Protein AF-A0A2L2TPE4-F1 (afdb_monomer)

Foldseek 3Di:
DDPLLVQCVVCVPPPPVVSCVSCVPPDPCSNVVSVVVVVVVVLVVVLCVVCVVPDLLVVLVVCVPVQLVDPSSLCVLVVHDPDQQVQQVVLCVQQVNQGRGLVSLLVCVVCCVPDPDPGDPSSVVCNVCVVPDDDDDDPDPVVVVVVVVVCVVVPDSSNVSNVSND

Organism: NCBI:txid56646

Radius of gyration: 20.21 Å; Cα contacts (8 Å, |Δi|>4): 122; chains: 1; bounding box: 51×31×52 Å

Secondary structure (DSSP, 8-state):
--HHHHHHHHHTTS-HHHHHHHTTTS-TTHHHHHHHHHHHHHHHHHHHHHHTT--HHHHHHH-HHHHHT-HHHHHHHTT--S-HHHHHHHHHHHTTTS-SSHHHHHHHHHTTTTS-----HHHHHHHHHTT----S---SHHHHHHHHHHHHHT--HHHHHHHHH-

Mean predicted aligned error: 10.81 Å

pLDDT: mean 78.93, std 13.18, range [34.81, 93.31]

Sequence (166 aa):
MGLNLELYRSVKDLPLSERKERLRHLSHSEPSRVWMIVNREEKAQRLQELIAGRDLVQAALISPSKIVSSMSLKYTLLGRSTYSHDENMMVTRIANDVARTSQTLVDYIADFDQKARPFPLDAWKLGYCDLYYIDGGSATLEGIYEACLRDEELQTPAARARELVR

Solvent-accessible surface area (backbone atoms only — not comparable to full-atom values): 9588 Å² total; per-residue (Å²): 134,59,71,68,52,56,52,46,65,75,34,68,86,48,57,72,69,60,32,51,61,76,49,60,87,48,59,90,62,48,63,59,55,43,48,53,52,54,54,48,52,53,50,52,51,52,48,50,63,70,47,63,85,54,59,62,44,60,46,25,68,76,39,28,67,69,31,53,75,30,64,60,54,35,25,53,70,65,73,41,76,76,47,64,66,60,51,18,52,50,35,17,61,46,20,70,67,74,20,59,32,68,65,53,40,44,55,49,59,75,38,35,93,81,52,79,68,92,59,43,71,64,29,52,48,46,59,70,30,75,82,52,91,74,80,88,86,59,98,41,76,64,53,46,51,54,50,52,56,54,49,67,77,58,64,44,68,59,54,52,22,39,61,67,46,107

Structure (mmCIF, N/CA/C/O backbone):
data_AF-A0A2L2TPE4-F1
#
_entry.id   AF-A0A2L2TPE4-F1
#
loop_
_atom_site.group_PDB
_atom_site.id
_atom_site.type_symbol
_atom_site.label_atom_id
_atom_site.label_alt_id
_atom_site.label_comp_id
_atom_site.label_asym_id
_atom_site.label_entity_id
_atom_site.label_seq_id
_atom_site.pdbx_PDB_ins_code
_atom_site.Cartn_x
_atom_site.Cartn_y
_atom_site.Cartn_z
_atom_site.occupancy
_atom_site.B_iso_or_equiv
_atom_site.auth_seq_id
_atom_site.auth_comp_id
_atom_site.auth_asym_id
_atom_site.auth_atom_id
_atom_site.pdbx_PDB_model_num
ATOM 1 N N . MET A 1 1 ? 23.764 -7.844 -9.628 1.00 56.44 1 MET A N 1
ATOM 2 C CA . MET A 1 1 ? 22.695 -6.876 -9.960 1.00 56.44 1 MET A CA 1
ATOM 3 C C . MET A 1 1 ? 22.537 -6.893 -11.481 1.00 56.44 1 MET A C 1
ATOM 5 O O . MET A 1 1 ? 23.531 -7.122 -12.151 1.00 56.44 1 MET A O 1
ATOM 9 N N . GLY A 1 2 ? 21.324 -6.827 -12.040 1.00 81.69 2 GLY A N 1
ATOM 10 C CA . GLY A 1 2 ? 21.123 -7.038 -13.487 1.00 81.69 2 GLY A CA 1
ATOM 11 C C . GLY A 1 2 ? 21.511 -5.818 -14.332 1.00 81.69 2 GLY A C 1
ATOM 12 O O . GLY A 1 2 ? 21.122 -4.709 -13.981 1.00 81.69 2 GLY A O 1
ATOM 13 N N . LEU A 1 3 ? 22.198 -6.020 -15.463 1.00 81.94 3 LEU A N 1
ATOM 14 C CA . LEU A 1 3 ? 22.660 -4.961 -16.387 1.00 81.94 3 LEU A CA 1
ATOM 15 C C . LEU A 1 3 ? 21.566 -3.934 -16.751 1.00 81.94 3 LEU A C 1
ATOM 17 O O . LEU A 1 3 ? 21.817 -2.732 -16.762 1.00 81.94 3 LEU A O 1
ATOM 21 N N . ASN A 1 4 ? 20.325 -4.385 -16.962 1.00 85.75 4 ASN A N 1
ATOM 22 C CA . ASN A 1 4 ? 19.202 -3.500 -17.299 1.00 85.75 4 ASN A CA 1
ATOM 23 C C . ASN A 1 4 ? 18.810 -2.557 -16.144 1.00 85.75 4 ASN A C 1
ATOM 25 O O . ASN A 1 4 ? 18.376 -1.436 -16.398 1.00 85.75 4 ASN A O 1
ATOM 29 N N . LEU A 1 5 ? 18.968 -2.983 -14.881 1.00 86.06 5 LEU A N 1
ATOM 30 C CA . LEU A 1 5 ? 18.692 -2.154 -13.697 1.00 86.06 5 LEU A CA 1
ATOM 31 C C . LEU A 1 5 ? 19.708 -1.022 -13.566 1.00 86.06 5 LEU A C 1
ATOM 33 O O . LEU A 1 5 ? 19.329 0.120 -13.318 1.00 86.06 5 LEU A O 1
ATOM 37 N N . GLU A 1 6 ? 20.987 -1.336 -13.754 1.00 88.31 6 GLU A N 1
ATOM 38 C CA . GLU A 1 6 ? 22.068 -0.348 -13.710 1.00 88.31 6 GLU A CA 1
ATOM 39 C C . GLU A 1 6 ? 21.932 0.664 -14.847 1.00 88.31 6 GLU A C 1
ATOM 41 O O . GLU A 1 6 ? 21.980 1.873 -14.607 1.00 88.31 6 GLU A O 1
ATOM 46 N N . LEU A 1 7 ? 21.637 0.179 -16.058 1.00 87.06 7 LEU A N 1
ATOM 47 C CA . LEU A 1 7 ? 21.326 1.035 -17.195 1.00 87.06 7 LEU A CA 1
ATOM 48 C C . LEU A 1 7 ? 20.158 1.971 -16.873 1.00 87.06 7 LEU A C 1
ATOM 50 O O . LEU A 1 7 ? 20.295 3.181 -17.037 1.00 87.06 7 LEU A O 1
ATOM 54 N N . TYR A 1 8 ? 19.033 1.447 -16.377 1.00 87.69 8 TYR A N 1
ATOM 55 C CA . TYR A 1 8 ? 17.865 2.272 -16.068 1.00 87.69 8 TYR A CA 1
ATOM 56 C C . TYR A 1 8 ? 18.171 3.339 -15.015 1.00 87.69 8 TYR A C 1
ATOM 58 O O . TYR A 1 8 ? 17.813 4.501 -15.201 1.00 87.69 8 TYR A O 1
ATOM 66 N N . ARG A 1 9 ? 18.879 2.980 -13.936 1.00 89.88 9 ARG A N 1
ATOM 67 C CA . ARG A 1 9 ? 19.298 3.937 -12.901 1.00 89.88 9 ARG A CA 1
ATOM 68 C C . ARG A 1 9 ? 20.171 5.052 -13.476 1.00 89.88 9 ARG A C 1
ATOM 70 O O . ARG A 1 9 ? 19.986 6.198 -13.086 1.00 89.88 9 ARG A O 1
ATOM 77 N N . SER A 1 10 ? 21.049 4.743 -14.433 1.00 90.81 10 SER A N 1
ATOM 78 C CA . SER A 1 10 ? 21.913 5.743 -15.079 1.00 90.81 10 SER A CA 1
ATOM 79 C C . SER A 1 10 ? 21.158 6.736 -15.976 1.00 90.81 10 SER A C 1
ATOM 81 O O . SER A 1 10 ? 21.664 7.819 -16.256 1.00 90.81 10 SER A O 1
ATOM 83 N N . VAL A 1 11 ? 19.946 6.386 -16.429 1.00 89.31 11 VAL A N 1
ATOM 84 C CA . VAL A 1 11 ? 19.138 7.207 -17.352 1.00 89.31 11 VAL A CA 1
ATOM 85 C C . VAL A 1 11 ? 17.856 7.770 -16.733 1.00 89.31 11 VAL A C 1
ATOM 87 O O . VAL A 1 11 ? 17.090 8.463 -17.410 1.00 89.31 11 VAL A O 1
ATOM 90 N N . LYS A 1 12 ? 17.582 7.468 -15.458 1.00 85.94 12 LYS A N 1
ATOM 91 C CA . LYS A 1 12 ? 16.315 7.813 -14.793 1.00 85.94 12 LYS A CA 1
ATOM 92 C C . LYS A 1 12 ? 16.109 9.320 -14.617 1.00 85.94 12 LYS A C 1
ATOM 94 O O . LYS A 1 12 ? 14.966 9.759 -14.560 1.00 85.94 12 LYS A O 1
ATOM 99 N N . ASP A 1 13 ? 17.194 10.085 -14.553 1.00 90.44 13 ASP A N 1
ATOM 100 C CA . ASP A 1 13 ? 17.171 11.538 -14.353 1.00 90.44 13 ASP A CA 1
ATOM 101 C C . ASP A 1 13 ? 17.304 12.301 -15.684 1.00 90.44 13 ASP A C 1
ATOM 103 O O . ASP A 1 13 ? 17.214 13.525 -15.723 1.00 90.44 13 ASP A O 1
ATOM 107 N N . LEU A 1 14 ? 17.470 11.579 -16.800 1.00 91.69 14 LEU A N 1
ATOM 108 C CA . LEU A 1 14 ? 17.537 12.163 -18.138 1.00 91.69 14 LEU A CA 1
ATOM 109 C C . LEU A 1 14 ? 16.139 12.526 -18.668 1.00 91.69 14 LEU A C 1
ATOM 111 O O . LEU A 1 14 ? 15.144 11.885 -18.280 1.00 91.69 14 LEU A O 1
ATOM 115 N N . PRO A 1 15 ? 16.054 13.485 -19.612 1.00 92.56 15 PRO A N 1
ATOM 116 C CA . PRO A 1 15 ? 14.826 13.792 -20.335 1.00 92.56 15 PRO A CA 1
ATOM 117 C C . PRO A 1 15 ? 14.200 12.549 -20.977 1.00 92.56 15 PRO A C 1
ATOM 119 O O . PRO A 1 15 ? 14.890 11.619 -21.396 1.00 92.56 15 PRO A O 1
ATOM 122 N N . LEU A 1 16 ? 12.869 12.547 -21.107 1.00 86.00 16 LEU A N 1
ATOM 123 C CA . LEU A 1 16 ? 12.121 11.399 -21.636 1.00 86.00 16 LEU A CA 1
ATOM 124 C C . LEU A 1 16 ? 12.588 10.958 -23.033 1.00 86.00 16 LEU A C 1
ATOM 126 O O . LEU A 1 16 ? 12.582 9.761 -23.318 1.00 86.00 16 LEU A O 1
ATOM 130 N N . SER A 1 17 ? 12.986 11.897 -23.894 1.00 89.19 17 SER A N 1
ATOM 131 C CA . SER A 1 17 ? 13.516 11.609 -25.234 1.00 89.19 17 SER A CA 1
ATOM 132 C C . SER A 1 17 ? 14.826 10.822 -25.172 1.00 89.19 17 SER A C 1
ATOM 134 O O . SER A 1 17 ? 14.949 9.778 -25.806 1.00 89.19 17 SER A O 1
ATOM 136 N N . GLU A 1 18 ? 15.774 11.271 -24.353 1.00 90.06 18 GLU A N 1
ATOM 137 C CA . GLU A 1 18 ? 17.077 10.629 -24.183 1.00 90.06 18 GLU A CA 1
ATOM 138 C C . GLU A 1 18 ? 16.962 9.276 -23.470 1.00 90.06 18 GLU A C 1
ATOM 140 O O . GLU A 1 18 ? 17.618 8.304 -23.846 1.00 90.06 18 GLU A O 1
ATOM 145 N N . ARG A 1 19 ? 16.060 9.172 -22.489 1.00 88.81 19 ARG A N 1
ATOM 146 C CA . ARG A 1 19 ? 15.758 7.901 -21.825 1.00 88.81 19 ARG A CA 1
ATOM 147 C C . ARG A 1 19 ? 15.208 6.870 -22.808 1.00 88.81 19 ARG A C 1
ATOM 149 O O . ARG A 1 19 ? 15.654 5.726 -22.796 1.00 88.81 19 ARG A O 1
ATOM 156 N N . LYS A 1 20 ? 14.262 7.266 -23.667 1.00 85.94 20 LYS A N 1
ATOM 157 C CA . LYS A 1 20 ? 13.713 6.387 -24.712 1.00 85.94 20 LYS A CA 1
ATOM 158 C C . LYS A 1 20 ? 14.794 5.926 -25.683 1.00 85.94 20 LYS A C 1
ATOM 160 O O . LYS A 1 20 ? 14.797 4.755 -26.046 1.00 85.94 20 LYS A O 1
ATOM 165 N N . GLU A 1 21 ? 15.715 6.811 -26.056 1.00 89.88 21 GLU A N 1
ATOM 166 C CA . GLU A 1 21 ? 16.829 6.460 -26.936 1.00 89.88 21 GLU A CA 1
ATOM 167 C C . GLU A 1 21 ? 17.735 5.403 -26.308 1.00 89.88 21 GLU A C 1
ATOM 169 O O . GLU A 1 21 ? 17.978 4.346 -26.889 1.00 89.88 21 GLU A O 1
ATOM 174 N N . ARG A 1 22 ? 18.178 5.649 -25.073 1.00 87.62 22 ARG A N 1
ATOM 175 C CA . ARG A 1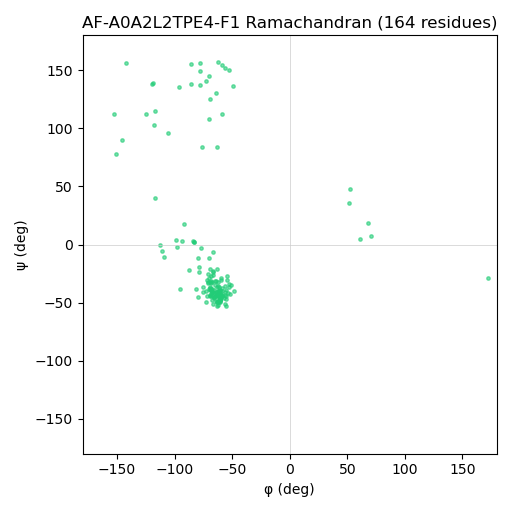 22 ? 19.106 4.755 -24.375 1.00 87.62 22 ARG A CA 1
ATOM 176 C C . ARG A 1 22 ? 18.480 3.410 -24.007 1.00 87.62 22 ARG A C 1
ATOM 178 O O . ARG A 1 22 ? 19.201 2.424 -23.930 1.00 87.62 22 ARG A O 1
ATOM 185 N N . LEU A 1 23 ? 17.160 3.346 -23.820 1.00 88.62 23 LEU A N 1
ATOM 186 C CA . LEU A 1 23 ? 16.426 2.107 -23.527 1.00 88.62 23 LEU A CA 1
ATOM 187 C C . LEU A 1 23 ? 15.857 1.417 -24.781 1.00 88.62 23 LEU A C 1
ATOM 189 O O . LEU A 1 23 ? 15.197 0.390 -24.650 1.00 88.62 23 LEU A O 1
ATOM 193 N N . ARG A 1 24 ? 16.113 1.937 -25.991 1.00 87.75 24 ARG A N 1
ATOM 194 C CA . ARG A 1 24 ? 15.527 1.433 -27.250 1.00 87.75 24 ARG A CA 1
ATOM 195 C C . ARG A 1 24 ? 15.853 -0.037 -27.543 1.00 87.75 24 ARG A C 1
ATOM 197 O O . ARG A 1 24 ? 15.077 -0.713 -28.207 1.00 87.75 24 ARG A O 1
ATOM 204 N N . HIS A 1 25 ? 16.996 -0.524 -27.066 1.00 87.00 25 HIS A N 1
ATOM 205 C CA . HIS A 1 25 ? 17.449 -1.903 -27.267 1.00 87.00 25 HIS A CA 1
ATOM 206 C C . HIS A 1 25 ? 16.781 -2.914 -26.321 1.00 87.00 25 HIS A C 1
ATOM 208 O O . HIS A 1 25 ? 16.940 -4.120 -26.504 1.00 87.00 25 HIS A O 1
ATOM 214 N N . LEU A 1 26 ? 16.064 -2.443 -25.296 1.00 86.25 26 LEU A N 1
ATOM 215 C CA . LEU A 1 26 ? 15.317 -3.309 -24.394 1.00 86.25 26 LEU A CA 1
ATOM 216 C C . LEU A 1 26 ? 14.011 -3.763 -25.053 1.00 86.25 26 LEU A C 1
ATOM 218 O O . LEU A 1 26 ? 13.399 -3.034 -25.834 1.00 86.25 26 LEU A O 1
ATOM 222 N N . SER A 1 27 ? 13.553 -4.968 -24.706 1.00 85.44 27 SER A N 1
ATOM 223 C CA . SER A 1 27 ? 12.236 -5.434 -25.141 1.00 85.44 27 SER A CA 1
ATOM 224 C C . SER A 1 27 ? 11.135 -4.527 -24.586 1.00 85.44 27 SER A C 1
ATOM 226 O O . SER A 1 27 ? 11.310 -3.867 -23.565 1.00 85.44 27 SER A O 1
ATOM 228 N N . HIS A 1 28 ? 9.972 -4.508 -25.236 1.00 78.88 28 HIS A N 1
ATOM 229 C CA . HIS A 1 28 ? 8.899 -3.564 -24.914 1.00 78.88 28 HIS A CA 1
ATOM 230 C C . HIS A 1 28 ? 8.465 -3.578 -23.432 1.00 78.88 28 HIS A C 1
ATOM 232 O O . HIS A 1 28 ? 8.079 -2.545 -22.888 1.00 78.88 28 HIS A O 1
ATOM 238 N N . SER A 1 29 ? 8.568 -4.727 -22.755 1.00 84.00 29 SER A N 1
ATOM 239 C CA . SER A 1 29 ? 8.200 -4.891 -21.344 1.00 84.00 29 SER A CA 1
ATOM 240 C C . SER A 1 29 ? 9.320 -4.561 -20.350 1.00 84.00 29 SER A C 1
ATOM 242 O O . SER A 1 29 ? 9.038 -4.284 -19.183 1.00 84.00 29 SER A O 1
ATOM 244 N N . GLU A 1 30 ? 10.586 -4.603 -20.772 1.00 86.38 30 GLU A N 1
ATOM 245 C CA . GLU A 1 30 ? 11.742 -4.454 -19.879 1.00 86.38 30 GLU A CA 1
ATOM 246 C C . GLU A 1 30 ? 11.852 -3.054 -19.250 1.00 86.38 30 GLU A C 1
ATOM 248 O O . GLU A 1 30 ? 12.022 -2.988 -18.032 1.00 86.38 30 GLU A O 1
ATOM 253 N N . PRO A 1 31 ? 11.685 -1.932 -19.983 1.00 84.81 31 PRO A N 1
ATOM 254 C CA . PRO A 1 31 ? 11.699 -0.599 -19.384 1.00 84.81 31 PRO A CA 1
ATOM 255 C C . PRO A 1 31 ? 10.669 -0.439 -18.261 1.00 84.81 31 PRO A C 1
ATOM 257 O O . PRO A 1 31 ? 10.998 0.078 -17.195 1.00 84.81 31 PRO A O 1
ATOM 260 N N . SER A 1 32 ? 9.445 -0.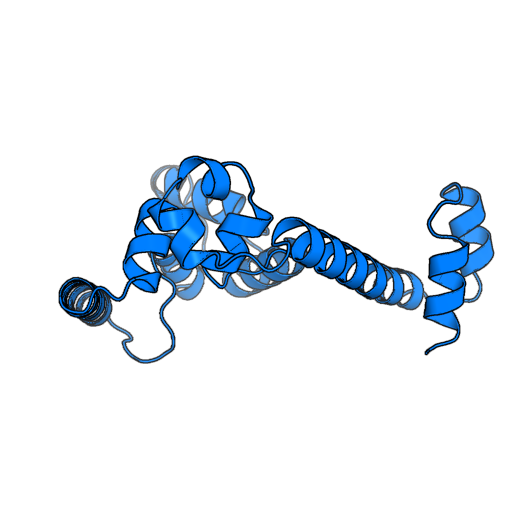932 -18.471 1.00 83.25 32 SER A N 1
ATOM 261 C CA . SER A 1 32 ? 8.368 -0.882 -17.475 1.00 83.25 32 SER A CA 1
ATOM 262 C C . SER A 1 32 ? 8.698 -1.731 -16.250 1.00 83.25 32 SER A C 1
ATOM 264 O O . SER A 1 32 ? 8.557 -1.270 -15.118 1.00 83.25 32 SER A O 1
ATOM 266 N N . ARG A 1 33 ? 9.198 -2.955 -16.462 1.00 86.44 33 ARG A N 1
ATOM 267 C CA . ARG A 1 33 ? 9.607 -3.856 -15.377 1.00 86.44 33 ARG A CA 1
ATOM 268 C C . ARG A 1 33 ? 10.718 -3.247 -14.524 1.00 86.44 33 ARG A C 1
ATOM 270 O O . ARG A 1 33 ? 10.630 -3.254 -13.299 1.00 86.44 33 ARG A O 1
ATOM 277 N N . VAL A 1 34 ? 11.755 -2.713 -15.164 1.00 87.50 34 VAL A N 1
ATOM 278 C CA . VAL A 1 34 ? 12.910 -2.135 -14.473 1.00 87.50 34 VAL A CA 1
ATOM 279 C C . VAL A 1 34 ? 12.535 -0.837 -13.755 1.00 87.50 34 VAL A C 1
ATOM 281 O O . VAL A 1 34 ? 12.947 -0.642 -12.611 1.00 87.50 34 VAL A O 1
ATOM 284 N N . TRP A 1 35 ? 11.691 0.005 -14.361 1.00 86.88 35 TRP A N 1
ATOM 285 C CA . TRP A 1 35 ? 11.136 1.183 -13.694 1.00 86.88 35 TRP A CA 1
ATOM 286 C C . TRP A 1 35 ? 10.382 0.818 -12.413 1.00 86.88 35 TRP A C 1
ATOM 288 O O . TRP A 1 35 ? 10.615 1.449 -11.382 1.00 86.88 35 TRP A O 1
ATOM 298 N N . MET A 1 36 ? 9.519 -0.206 -12.449 1.00 85.00 36 MET A N 1
ATOM 299 C CA . MET A 1 36 ? 8.777 -0.640 -11.260 1.00 85.00 36 MET A CA 1
ATOM 300 C C . MET A 1 36 ? 9.716 -1.041 -10.120 1.00 85.00 36 MET A C 1
ATOM 302 O O . MET A 1 36 ? 9.485 -0.639 -8.981 1.00 85.00 36 MET A O 1
ATOM 306 N N . ILE A 1 37 ? 10.785 -1.785 -10.426 1.00 88.12 37 ILE A N 1
ATOM 307 C CA . ILE A 1 37 ? 11.774 -2.220 -9.430 1.00 88.12 37 ILE A CA 1
ATOM 308 C C . ILE A 1 37 ? 12.481 -1.012 -8.808 1.00 88.12 37 ILE A C 1
ATOM 310 O O . ILE A 1 37 ? 12.466 -0.868 -7.589 1.00 88.12 37 ILE A O 1
ATOM 314 N N . VAL A 1 38 ? 13.039 -0.117 -9.629 1.00 88.50 38 VAL A N 1
ATOM 315 C CA . VAL A 1 38 ? 13.780 1.057 -9.135 1.00 88.50 38 VAL A CA 1
ATOM 316 C C . VAL A 1 38 ? 12.873 1.986 -8.326 1.00 88.50 38 VAL A C 1
ATOM 318 O O . VAL A 1 38 ? 13.239 2.417 -7.238 1.00 88.50 38 VAL A O 1
ATOM 321 N N . ASN A 1 39 ? 11.653 2.240 -8.804 1.00 86.88 39 ASN A N 1
ATOM 322 C CA . ASN A 1 39 ? 10.667 3.047 -8.083 1.00 86.88 39 ASN A CA 1
ATOM 323 C C . ASN A 1 39 ? 10.293 2.420 -6.725 1.00 86.88 39 ASN A C 1
ATOM 325 O O . ASN A 1 39 ? 10.078 3.129 -5.742 1.00 86.88 39 ASN A O 1
ATOM 329 N N . ARG A 1 40 ? 10.220 1.085 -6.648 1.00 87.94 40 ARG A N 1
ATOM 330 C CA . ARG A 1 40 ? 9.940 0.370 -5.397 1.00 87.94 40 ARG A CA 1
ATOM 331 C C . ARG A 1 40 ? 11.096 0.485 -4.405 1.00 87.94 40 ARG A C 1
ATOM 333 O O . ARG A 1 40 ? 10.842 0.755 -3.235 1.00 87.94 40 ARG A O 1
ATOM 340 N N . GLU A 1 41 ? 12.334 0.319 -4.862 1.00 90.25 41 GLU A N 1
ATOM 341 C CA . GLU A 1 41 ? 13.534 0.483 -4.031 1.00 90.25 41 GLU A CA 1
ATOM 342 C C . GLU A 1 41 ? 13.634 1.906 -3.467 1.00 90.25 41 GLU A C 1
ATOM 344 O O . GLU A 1 41 ? 13.811 2.079 -2.264 1.00 90.25 41 GLU A O 1
ATOM 349 N N . GLU A 1 42 ? 13.429 2.927 -4.303 1.00 89.50 42 GLU A N 1
ATOM 350 C CA . GLU A 1 42 ? 13.461 4.328 -3.867 1.00 89.50 42 GLU A CA 1
ATOM 351 C C . GLU A 1 42 ? 12.376 4.638 -2.831 1.00 89.50 42 GLU A C 1
ATOM 353 O O . GLU A 1 42 ? 12.631 5.326 -1.841 1.00 89.50 42 GLU A O 1
ATOM 358 N N . LYS A 1 43 ? 11.157 4.123 -3.024 1.00 88.38 43 LYS A N 1
ATOM 359 C CA . LYS A 1 43 ? 10.075 4.289 -2.045 1.00 88.38 43 LYS A CA 1
ATOM 360 C C . LYS A 1 43 ? 10.363 3.564 -0.735 1.00 88.38 43 LYS A C 1
ATOM 362 O O . LYS A 1 43 ? 10.083 4.123 0.322 1.00 88.38 43 LYS A O 1
ATOM 367 N N . ALA A 1 44 ? 10.920 2.355 -0.795 1.00 88.88 44 ALA A N 1
ATOM 368 C CA . ALA A 1 44 ? 11.312 1.606 0.393 1.00 88.88 44 ALA A CA 1
ATOM 369 C C . ALA A 1 44 ? 12.403 2.347 1.177 1.00 88.88 44 ALA A C 1
ATOM 371 O O . ALA A 1 44 ? 12.286 2.495 2.391 1.00 88.88 44 ALA A O 1
ATOM 372 N N . GLN A 1 45 ? 13.402 2.893 0.479 1.00 91.50 45 GLN A N 1
ATOM 373 C CA . GLN A 1 45 ? 14.448 3.701 1.095 1.00 91.50 45 GLN A CA 1
ATOM 374 C C . GLN A 1 45 ? 13.875 4.965 1.751 1.00 91.50 45 GLN A C 1
ATOM 376 O O . GLN A 1 45 ? 14.128 5.210 2.928 1.00 91.50 45 GLN A O 1
ATOM 381 N N . ARG A 1 46 ? 13.027 5.725 1.043 1.00 91.00 46 ARG A N 1
ATOM 382 C CA . ARG A 1 46 ? 12.351 6.903 1.618 1.00 91.00 46 ARG A CA 1
ATOM 383 C C . ARG A 1 46 ? 11.509 6.543 2.835 1.00 91.00 46 ARG A C 1
ATOM 385 O O . ARG A 1 46 ? 11.482 7.298 3.797 1.00 91.00 46 ARG A O 1
ATOM 392 N N . LEU A 1 47 ? 10.810 5.407 2.810 1.00 90.00 47 LEU A N 1
ATOM 393 C CA . LEU A 1 47 ? 10.046 4.934 3.962 1.00 90.00 47 LEU A CA 1
ATOM 394 C C . LEU A 1 47 ? 10.971 4.616 5.141 1.00 90.00 47 LEU A C 1
ATOM 396 O O . LEU A 1 47 ? 10.672 5.012 6.261 1.00 90.00 47 LEU A O 1
ATOM 400 N N . GLN A 1 48 ? 12.100 3.953 4.905 1.00 90.50 48 GLN A N 1
ATOM 401 C CA . GLN A 1 48 ? 13.076 3.649 5.948 1.00 90.50 48 GLN A CA 1
ATOM 402 C C . GLN A 1 48 ? 13.659 4.926 6.573 1.00 90.50 48 GLN A C 1
ATOM 404 O O . GLN A 1 48 ? 13.730 5.035 7.797 1.00 90.50 48 GLN A O 1
ATOM 409 N N . GLU A 1 49 ? 14.002 5.917 5.748 1.00 93.31 49 GLU A N 1
ATOM 410 C CA . GLU A 1 49 ? 14.443 7.247 6.187 1.00 93.31 49 GLU A CA 1
ATOM 411 C C . GLU A 1 49 ? 13.338 7.983 6.963 1.00 93.31 49 GLU A C 1
ATOM 413 O O . GLU A 1 49 ? 13.603 8.589 7.999 1.00 93.31 49 GLU A O 1
ATOM 418 N N . LEU A 1 50 ? 12.081 7.882 6.517 1.00 90.12 50 LEU A N 1
ATOM 419 C CA . LEU A 1 50 ? 10.918 8.454 7.201 1.00 90.12 50 LEU A CA 1
ATOM 420 C C . LEU A 1 50 ? 10.605 7.762 8.528 1.00 90.12 50 LEU A C 1
ATOM 422 O O . LEU A 1 50 ? 10.119 8.418 9.445 1.00 90.12 50 LEU A O 1
ATOM 426 N N . ILE A 1 51 ? 10.846 6.461 8.662 1.00 89.56 51 ILE A N 1
ATOM 427 C CA . ILE A 1 51 ? 10.710 5.757 9.941 1.00 89.56 51 ILE A CA 1
ATOM 428 C C . ILE A 1 51 ? 11.863 6.166 10.859 1.00 89.56 51 ILE A C 1
ATOM 430 O O . ILE A 1 51 ? 11.632 6.410 12.041 1.00 89.56 51 ILE A O 1
ATOM 434 N N . ALA A 1 52 ? 13.078 6.304 10.318 1.00 90.19 52 ALA A N 1
ATOM 435 C CA . ALA A 1 52 ? 14.291 6.677 11.050 1.00 90.19 52 ALA A CA 1
ATOM 436 C C . ALA A 1 52 ? 14.535 5.802 12.297 1.00 90.19 52 ALA A C 1
ATOM 438 O O . ALA A 1 52 ? 14.946 6.297 13.343 1.00 90.19 52 ALA A O 1
ATOM 439 N N . GLY A 1 53 ? 14.206 4.507 12.215 1.00 86.94 53 GLY A N 1
ATOM 440 C CA . GLY A 1 53 ? 14.315 3.563 13.335 1.00 86.94 53 GLY A CA 1
ATOM 441 C C . GLY A 1 53 ? 13.303 3.768 14.471 1.00 86.94 53 GLY A C 1
ATOM 442 O O . GLY A 1 53 ? 13.424 3.114 15.503 1.00 86.94 53 GLY A O 1
ATOM 443 N N . ARG A 1 54 ? 12.314 4.658 14.314 1.00 87.00 54 ARG A N 1
ATOM 444 C CA . ARG A 1 54 ? 11.270 4.883 15.322 1.00 87.00 54 ARG A CA 1
ATOM 445 C C . ARG A 1 54 ? 10.322 3.694 15.426 1.00 87.00 54 ARG A C 1
ATOM 447 O O . ARG A 1 54 ? 9.930 3.114 14.414 1.00 87.00 54 ARG A O 1
ATOM 454 N N . ASP A 1 55 ? 9.863 3.428 16.645 1.00 90.12 55 ASP A N 1
ATOM 455 C CA . ASP A 1 55 ? 8.698 2.581 16.870 1.00 90.12 55 ASP A CA 1
ATOM 456 C C . ASP A 1 55 ? 7.435 3.321 16.396 1.00 90.12 55 ASP A C 1
ATOM 458 O O . ASP A 1 55 ? 6.993 4.302 17.002 1.00 90.12 55 ASP A O 1
ATOM 462 N N . LEU A 1 56 ? 6.869 2.861 15.277 1.00 89.50 56 LEU A N 1
ATOM 463 C CA . LEU A 1 56 ? 5.662 3.442 14.691 1.00 89.50 56 LEU A CA 1
ATOM 464 C C . LEU A 1 56 ? 4.431 3.277 15.584 1.00 89.50 56 LEU A C 1
ATOM 466 O O . LEU A 1 56 ? 3.568 4.153 15.566 1.00 89.50 56 LEU A O 1
ATOM 470 N N . VAL A 1 57 ? 4.354 2.200 16.370 1.00 87.12 57 VAL A N 1
ATOM 471 C CA . VAL A 1 57 ? 3.249 1.970 17.307 1.00 87.12 57 VAL A CA 1
ATOM 472 C C . VAL A 1 57 ? 3.308 3.025 18.401 1.00 87.12 57 VAL A C 1
ATOM 474 O O . VAL A 1 57 ? 2.334 3.741 18.628 1.00 87.12 57 VAL A O 1
ATOM 477 N N . GLN A 1 58 ? 4.475 3.201 19.021 1.00 90.44 58 GLN A N 1
ATOM 478 C CA . GLN A 1 58 ? 4.661 4.224 20.046 1.00 90.44 58 GLN A CA 1
ATOM 479 C C . GLN A 1 58 ? 4.454 5.642 19.487 1.00 90.44 58 GLN A C 1
ATOM 481 O O . GLN A 1 58 ? 3.798 6.470 20.121 1.00 90.44 58 GLN A O 1
ATOM 486 N N . ALA A 1 59 ? 4.970 5.930 18.289 1.00 89.94 59 ALA A N 1
ATOM 487 C CA . ALA A 1 59 ? 4.810 7.233 17.648 1.00 89.94 59 ALA A CA 1
ATOM 488 C C . ALA A 1 59 ? 3.336 7.568 17.365 1.00 89.94 59 ALA A C 1
ATOM 490 O O . ALA A 1 59 ? 2.920 8.709 17.577 1.00 89.94 59 ALA A O 1
ATOM 491 N N . ALA A 1 60 ? 2.545 6.583 16.933 1.00 88.50 60 ALA A N 1
ATOM 492 C CA . ALA A 1 60 ? 1.110 6.740 16.733 1.00 88.50 60 ALA A CA 1
ATOM 493 C C . ALA A 1 60 ? 0.365 6.982 18.046 1.00 88.50 60 ALA A C 1
ATOM 495 O O . ALA A 1 60 ? -0.475 7.870 18.093 1.00 88.50 60 ALA A O 1
ATOM 496 N N . LEU A 1 61 ? 0.710 6.265 19.121 1.00 86.50 61 LEU A N 1
ATOM 497 C CA . LEU A 1 61 ? 0.090 6.461 20.437 1.00 86.50 61 LEU A CA 1
ATOM 498 C C . LEU A 1 61 ? 0.389 7.849 21.030 1.00 86.50 61 LEU A C 1
ATOM 500 O O . LEU A 1 61 ? -0.466 8.427 21.694 1.00 86.50 61 LEU A O 1
ATOM 504 N N . ILE A 1 62 ? 1.584 8.400 20.787 1.00 91.50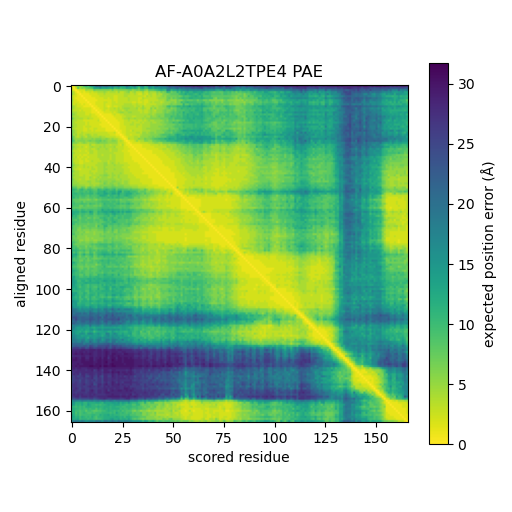 62 ILE A N 1
ATOM 505 C CA . ILE A 1 62 ? 1.984 9.728 21.287 1.00 91.50 62 ILE A CA 1
ATOM 506 C C . ILE A 1 62 ? 1.433 10.859 20.409 1.00 91.50 62 ILE A C 1
ATOM 508 O O . ILE A 1 62 ? 1.113 11.942 20.899 1.00 91.50 62 ILE A O 1
ATOM 512 N N . SER A 1 63 ? 1.398 10.677 19.088 1.00 89.25 63 SER A N 1
ATOM 513 C CA . SER A 1 63 ? 1.021 11.737 18.146 1.00 89.25 63 SER A CA 1
ATOM 514 C C . SER A 1 63 ? 0.387 11.171 16.869 1.00 89.25 63 SER A C 1
ATOM 516 O O . SER A 1 63 ? 1.032 11.178 15.813 1.00 89.25 63 SER A O 1
ATOM 518 N N . PRO A 1 64 ? -0.897 10.762 16.919 1.00 87.12 64 PRO A N 1
ATOM 519 C CA . PRO A 1 64 ? -1.595 10.182 15.769 1.00 87.12 64 PRO A CA 1
ATOM 520 C C . PRO A 1 64 ? -1.570 11.090 14.534 1.00 87.12 64 PRO A C 1
ATOM 522 O O . PRO A 1 64 ? -1.334 10.629 13.421 1.00 87.12 64 PRO A O 1
ATOM 525 N N . SER A 1 65 ? -1.707 12.407 14.721 1.00 87.00 65 SER A N 1
ATOM 526 C CA . SER A 1 65 ? -1.725 13.401 13.636 1.00 87.00 65 SER A CA 1
ATOM 527 C C . SER A 1 65 ? -0.451 13.417 12.780 1.00 87.00 65 SER A C 1
ATOM 529 O O . SER A 1 65 ? -0.510 13.676 11.575 1.00 87.00 65 SER A O 1
ATOM 531 N N . LYS A 1 66 ? 0.711 13.082 13.357 1.00 86.56 66 LYS A N 1
ATOM 532 C CA . LYS A 1 66 ? 1.973 12.959 12.607 1.00 86.56 66 LYS A CA 1
ATOM 533 C C . LYS A 1 66 ? 1.993 11.724 11.709 1.00 86.56 66 LYS A C 1
ATOM 535 O O . LYS A 1 66 ? 2.627 11.746 10.660 1.00 86.56 66 LYS A O 1
ATOM 540 N N . ILE A 1 67 ? 1.298 10.663 12.114 1.00 89.44 67 ILE A N 1
ATOM 541 C CA . ILE A 1 67 ? 1.163 9.443 11.318 1.00 89.44 67 ILE A CA 1
ATOM 542 C C . ILE A 1 67 ? 0.093 9.638 10.245 1.00 89.44 67 ILE A C 1
ATOM 544 O O . ILE A 1 67 ? 0.349 9.349 9.083 1.00 89.44 67 ILE A O 1
ATOM 548 N N . VAL A 1 68 ? -1.061 10.212 10.601 1.00 84.75 68 VAL A N 1
ATOM 549 C CA . VAL A 1 68 ? -2.168 10.483 9.667 1.00 84.75 68 VAL A CA 1
ATOM 550 C C . VAL A 1 68 ? -1.750 11.431 8.541 1.00 84.75 68 VAL A C 1
ATOM 552 O O . VAL A 1 68 ? -2.120 11.213 7.391 1.00 84.75 68 VAL A O 1
ATOM 555 N N . SER A 1 69 ? -0.936 12.449 8.839 1.00 87.38 69 SER A N 1
ATOM 556 C CA . SER A 1 69 ? -0.448 13.397 7.824 1.00 87.38 69 SER A CA 1
ATOM 557 C C . SER A 1 69 ? 0.559 12.792 6.834 1.00 87.38 69 SER A C 1
ATOM 559 O O . SER A 1 69 ? 0.832 13.396 5.798 1.00 87.38 69 SER A O 1
ATOM 561 N N . SER A 1 70 ? 1.083 11.590 7.100 1.00 88.62 70 SER A N 1
ATOM 562 C CA . SER A 1 70 ? 1.990 10.869 6.207 1.00 88.62 70 SER A CA 1
ATOM 563 C C . SER A 1 70 ? 1.378 9.546 5.758 1.00 88.62 70 SER A C 1
ATOM 565 O O . SER A 1 70 ? 1.424 8.549 6.478 1.00 88.62 70 SER A O 1
ATOM 567 N N . MET A 1 71 ? 0.868 9.504 4.521 1.00 86.00 71 MET A N 1
ATOM 568 C CA . MET A 1 71 ? 0.269 8.291 3.944 1.00 86.00 71 MET A CA 1
ATOM 569 C C . MET A 1 71 ? 1.206 7.076 4.055 1.00 86.00 71 MET A C 1
ATOM 571 O O . MET A 1 71 ? 0.767 6.002 4.453 1.00 86.00 71 MET A O 1
ATOM 575 N N . SER A 1 72 ? 2.505 7.247 3.785 1.00 88.06 72 SER A N 1
ATOM 576 C CA . SER A 1 72 ? 3.486 6.161 3.881 1.00 88.06 72 SER A CA 1
ATOM 577 C C . SER A 1 72 ? 3.583 5.581 5.295 1.00 88.06 72 SER A C 1
ATOM 579 O O . SER A 1 72 ? 3.626 4.361 5.448 1.00 88.06 72 SER A O 1
ATOM 581 N N . LEU A 1 73 ? 3.595 6.430 6.330 1.00 90.50 73 LEU A N 1
ATOM 582 C CA . LEU A 1 73 ? 3.657 5.981 7.726 1.00 90.50 73 LEU A CA 1
ATOM 583 C C . LEU A 1 73 ? 2.334 5.351 8.165 1.00 90.50 73 LEU A C 1
ATOM 585 O O . LEU A 1 73 ? 2.350 4.272 8.756 1.00 90.50 73 LEU A O 1
ATOM 589 N N . LYS A 1 74 ? 1.202 5.982 7.821 1.00 88.06 74 LYS A N 1
ATOM 590 C CA . LYS A 1 74 ? -0.143 5.449 8.073 1.00 88.06 74 LYS A CA 1
ATOM 591 C C . LYS A 1 74 ? -0.299 4.055 7.470 1.00 88.06 74 LYS A C 1
ATOM 593 O O . LYS A 1 74 ? -0.643 3.116 8.179 1.00 88.06 74 LYS A O 1
ATOM 598 N N . TYR A 1 75 ? -0.001 3.893 6.185 1.00 86.50 75 TYR A N 1
ATOM 599 C CA . TYR A 1 75 ? -0.154 2.609 5.501 1.00 86.50 75 TYR A CA 1
ATOM 600 C C . TYR A 1 75 ? 0.803 1.553 6.043 1.00 86.50 75 TYR A C 1
ATOM 602 O O . TYR A 1 75 ? 0.373 0.430 6.277 1.00 86.50 75 TYR A O 1
ATOM 610 N N . THR A 1 76 ? 2.047 1.920 6.359 1.00 88.44 76 THR A N 1
ATOM 611 C CA . THR A 1 76 ? 2.992 0.985 6.989 1.00 88.44 76 THR A CA 1
ATOM 612 C C . THR A 1 76 ? 2.479 0.483 8.341 1.00 88.44 76 THR A C 1
ATOM 614 O O . THR A 1 76 ? 2.495 -0.721 8.587 1.00 88.44 76 THR A O 1
ATOM 617 N N . LEU A 1 77 ? 1.968 1.371 9.203 1.00 85.69 77 LEU A N 1
ATOM 618 C CA . LEU A 1 77 ? 1.410 0.992 10.508 1.00 85.69 77 LEU A CA 1
ATOM 619 C C . LEU A 1 77 ? 0.170 0.088 10.379 1.00 85.69 77 LEU A C 1
ATOM 621 O O . LEU A 1 77 ? -0.014 -0.847 11.166 1.00 85.69 77 LEU A O 1
ATOM 625 N N . LEU A 1 78 ? -0.658 0.344 9.365 1.00 82.19 78 LEU A N 1
ATOM 626 C CA . LEU A 1 78 ? -1.842 -0.454 9.037 1.00 82.19 78 LEU A CA 1
ATOM 627 C C . LEU A 1 78 ? -1.514 -1.770 8.310 1.00 82.19 78 LEU A C 1
ATOM 629 O O . LEU A 1 78 ? -2.431 -2.534 8.025 1.00 82.19 78 LEU A O 1
ATOM 633 N N . GLY A 1 79 ? -0.246 -2.042 7.983 1.00 79.69 79 GLY A N 1
ATOM 634 C CA . GLY A 1 79 ? 0.141 -3.207 7.179 1.00 79.69 79 GLY A CA 1
ATOM 635 C C . GLY A 1 79 ? -0.334 -3.138 5.720 1.00 79.69 79 GLY A C 1
ATOM 636 O O . GLY A 1 79 ? -0.401 -4.162 5.045 1.00 79.69 79 GLY A O 1
ATOM 637 N N . ARG A 1 80 ? -0.679 -1.943 5.228 1.00 78.12 80 ARG A N 1
ATOM 638 C CA . ARG A 1 80 ? -1.104 -1.691 3.846 1.00 78.12 80 ARG A CA 1
ATOM 639 C C . ARG A 1 80 ? 0.101 -1.453 2.939 1.00 78.12 80 ARG A C 1
ATOM 641 O O . ARG A 1 80 ? 1.161 -0.999 3.373 1.00 78.12 80 ARG A O 1
ATOM 648 N N . SER A 1 81 ? -0.082 -1.717 1.647 1.00 79.94 81 SER A N 1
ATOM 649 C CA . SER A 1 81 ? 0.930 -1.380 0.646 1.00 79.94 81 SER A CA 1
ATOM 650 C C . SER A 1 81 ? 1.120 0.135 0.570 1.00 79.94 81 SER A C 1
ATOM 652 O O . SER A 1 81 ? 0.165 0.882 0.399 1.00 79.94 81 SER A O 1
ATOM 654 N N . THR A 1 82 ? 2.368 0.601 0.627 1.00 81.44 82 THR A N 1
ATOM 655 C CA . THR A 1 82 ? 2.734 1.995 0.303 1.00 81.44 82 THR A CA 1
ATOM 656 C C . THR A 1 82 ? 2.919 2.207 -1.207 1.00 81.44 82 THR A C 1
ATOM 658 O O . THR A 1 82 ? 3.266 3.299 -1.677 1.00 81.44 82 THR A O 1
ATOM 661 N N . TYR A 1 83 ? 2.694 1.153 -1.998 1.00 82.62 83 TYR A N 1
ATOM 662 C CA . TYR A 1 83 ? 2.783 1.155 -3.446 1.00 82.62 83 TYR A CA 1
ATOM 663 C C . TYR A 1 83 ? 1.382 1.121 -4.057 1.00 82.62 83 TYR A C 1
ATOM 665 O O . TYR A 1 83 ? 0.794 0.061 -4.256 1.00 82.62 83 TYR A O 1
ATOM 673 N N . SER A 1 84 ? 0.871 2.304 -4.400 1.00 77.38 84 SER A N 1
ATOM 674 C CA . SER A 1 84 ? -0.475 2.487 -4.960 1.00 77.38 84 SER A CA 1
ATOM 675 C C . SER A 1 84 ? -0.765 1.643 -6.201 1.00 77.38 84 SER A C 1
ATOM 677 O O . SER A 1 84 ? -1.913 1.309 -6.453 1.00 77.38 84 SER A O 1
ATOM 679 N N . HIS A 1 85 ? 0.244 1.269 -6.991 1.00 81.12 85 HIS A N 1
ATOM 680 C CA . HIS A 1 85 ? 0.026 0.390 -8.138 1.00 81.12 85 HIS A CA 1
ATOM 681 C C . HIS A 1 85 ? -0.333 -1.042 -7.716 1.00 81.12 85 HIS A C 1
ATOM 683 O O . HIS A 1 85 ? -1.200 -1.631 -8.347 1.00 81.12 85 HIS A O 1
ATOM 689 N N . ASP A 1 86 ? 0.252 -1.577 -6.640 1.00 81.94 86 ASP A N 1
ATOM 690 C CA . ASP A 1 86 ? -0.102 -2.917 -6.143 1.00 81.94 86 ASP A CA 1
ATOM 691 C C . ASP A 1 86 ? -1.535 -2.918 -5.597 1.00 81.94 86 ASP A C 1
ATOM 693 O O . ASP A 1 86 ? -2.310 -3.833 -5.869 1.00 81.94 86 ASP A O 1
ATOM 697 N N . GLU A 1 87 ? -1.902 -1.854 -4.880 1.00 80.38 87 GLU A N 1
ATOM 698 C CA . GLU A 1 87 ? -3.267 -1.628 -4.402 1.00 80.38 87 GLU A CA 1
ATOM 699 C C . GLU A 1 87 ? -4.251 -1.512 -5.574 1.00 80.38 87 GLU A C 1
ATOM 701 O O . GLU A 1 87 ? -5.230 -2.248 -5.634 1.00 80.38 87 GLU A O 1
ATOM 706 N N . ASN A 1 88 ? -3.948 -0.682 -6.573 1.00 85.38 88 ASN A N 1
ATOM 707 C CA . ASN A 1 88 ? -4.780 -0.523 -7.764 1.00 85.38 88 ASN A CA 1
ATOM 708 C C . ASN A 1 88 ? -4.918 -1.827 -8.559 1.00 85.38 88 ASN A C 1
ATOM 710 O O . ASN A 1 88 ? -6.006 -2.137 -9.034 1.00 85.38 88 ASN A O 1
ATOM 714 N N . MET A 1 89 ? -3.847 -2.611 -8.701 1.00 85.06 89 MET A N 1
ATOM 715 C CA . MET A 1 89 ? -3.892 -3.920 -9.362 1.00 85.06 89 MET A CA 1
ATOM 716 C C . MET A 1 89 ? -4.774 -4.906 -8.593 1.00 85.06 89 MET A C 1
ATOM 718 O O . MET A 1 89 ? -5.552 -5.643 -9.201 1.00 85.06 89 MET A O 1
ATOM 722 N N . MET A 1 90 ? -4.687 -4.903 -7.260 1.00 84.69 90 MET A N 1
ATOM 723 C CA . MET A 1 90 ? -5.551 -5.706 -6.398 1.00 84.69 90 MET A CA 1
ATOM 724 C C . MET A 1 90 ? -7.020 -5.291 -6.546 1.00 84.69 90 MET A C 1
ATOM 726 O O . MET A 1 90 ? -7.859 -6.153 -6.811 1.00 84.69 90 MET A O 1
ATOM 730 N N . VAL A 1 91 ? -7.316 -3.991 -6.458 1.00 84.00 91 VAL A N 1
ATOM 731 C CA . VAL A 1 91 ? -8.669 -3.439 -6.629 1.00 84.00 91 VAL A CA 1
ATOM 732 C C . VAL A 1 91 ? -9.213 -3.759 -8.015 1.00 84.00 91 VAL A C 1
ATOM 734 O O . VAL A 1 91 ? -10.304 -4.303 -8.115 1.00 84.00 91 VAL A O 1
ATOM 737 N N . THR A 1 92 ? -8.434 -3.524 -9.074 1.00 87.25 92 THR A N 1
ATOM 738 C CA . THR A 1 92 ? -8.817 -3.833 -10.463 1.00 87.25 92 THR A CA 1
ATOM 739 C C . THR A 1 92 ? -9.197 -5.301 -10.613 1.00 87.25 92 THR A C 1
ATOM 741 O O . THR A 1 92 ? -10.220 -5.623 -11.214 1.00 87.25 92 THR A O 1
ATOM 744 N N . ARG A 1 93 ? -8.405 -6.210 -10.032 1.00 84.75 93 ARG A N 1
ATOM 745 C CA . ARG A 1 93 ? -8.682 -7.649 -10.078 1.00 84.75 93 ARG A CA 1
ATOM 746 C C . ARG A 1 93 ? -9.960 -8.012 -9.318 1.00 84.75 93 ARG A C 1
ATOM 748 O O . ARG A 1 93 ? -10.767 -8.773 -9.837 1.00 84.75 93 ARG A O 1
ATOM 755 N N . ILE A 1 94 ? -10.141 -7.488 -8.106 1.00 82.50 94 ILE A N 1
ATOM 756 C CA . ILE A 1 94 ? -11.295 -7.796 -7.242 1.00 82.50 94 ILE A CA 1
ATOM 757 C C . ILE A 1 94 ? -12.588 -7.188 -7.802 1.00 82.50 94 ILE A C 1
ATOM 759 O O . ILE A 1 94 ? -13.641 -7.821 -7.773 1.00 82.50 94 ILE A O 1
ATOM 763 N N . ALA A 1 95 ? -12.505 -5.981 -8.354 1.00 85.50 95 ALA A N 1
ATOM 764 C CA . ALA A 1 95 ? -13.617 -5.263 -8.958 1.00 85.50 95 ALA A CA 1
ATOM 765 C C . ALA A 1 95 ? -13.886 -5.665 -10.417 1.00 85.50 95 ALA A C 1
ATOM 767 O O . ALA A 1 95 ? -14.765 -5.079 -11.043 1.00 85.50 95 ALA A O 1
ATOM 768 N N . ASN A 1 96 ? -13.153 -6.638 -10.968 1.00 88.19 96 ASN A N 1
ATOM 769 C CA . ASN A 1 96 ? -13.278 -7.085 -12.358 1.00 88.19 96 ASN A CA 1
ATOM 770 C C . ASN A 1 96 ? -13.190 -5.926 -13.380 1.00 88.19 96 ASN A C 1
ATOM 772 O O . ASN A 1 96 ? -14.046 -5.780 -14.249 1.00 88.19 96 ASN A O 1
ATOM 776 N N . ASP A 1 97 ? -12.182 -5.063 -13.218 1.00 88.56 97 ASP A N 1
ATOM 777 C CA . ASP A 1 97 ? -11.924 -3.828 -13.988 1.00 88.56 97 ASP A CA 1
ATOM 778 C C . ASP A 1 97 ? -13.026 -2.750 -13.918 1.00 88.56 97 ASP A C 1
ATOM 780 O O . ASP A 1 97 ? -12.904 -1.697 -14.543 1.00 88.56 97 ASP A O 1
ATOM 784 N N . VAL A 1 98 ? -14.079 -2.948 -13.115 1.00 87.06 98 VAL A N 1
ATOM 785 C CA . VAL A 1 98 ? -15.124 -1.931 -12.908 1.00 87.06 98 VAL A CA 1
ATOM 786 C C . VAL A 1 98 ? -14.571 -0.734 -12.135 1.00 87.06 98 VAL A C 1
ATOM 788 O O . VAL A 1 98 ? -14.845 0.403 -12.502 1.00 87.06 98 VAL A O 1
ATOM 791 N N . ALA A 1 99 ? -13.765 -0.980 -11.100 1.00 86.56 99 ALA A N 1
ATOM 792 C CA . ALA A 1 99 ? -13.029 0.040 -10.355 1.00 86.56 99 ALA A CA 1
ATOM 793 C C . ALA A 1 99 ? -11.527 -0.237 -10.450 1.00 86.56 99 ALA A C 1
ATOM 795 O O . ALA A 1 99 ? -11.101 -1.385 -10.342 1.00 86.56 99 ALA A O 1
ATOM 796 N N . ARG A 1 100 ? -10.723 0.814 -10.644 1.00 86.94 100 ARG A N 1
ATOM 797 C CA . ARG A 1 100 ? -9.264 0.699 -10.853 1.00 86.94 100 ARG A CA 1
ATOM 798 C C . ARG A 1 100 ? -8.431 1.208 -9.682 1.00 86.94 100 ARG A C 1
ATOM 800 O O . ARG A 1 100 ? -7.221 1.003 -9.654 1.00 86.94 100 ARG A O 1
ATOM 807 N N . THR A 1 101 ? -9.068 1.886 -8.734 1.00 83.88 101 THR A N 1
ATOM 808 C CA . THR A 1 101 ? -8.458 2.415 -7.509 1.00 83.88 101 THR A CA 1
ATOM 809 C C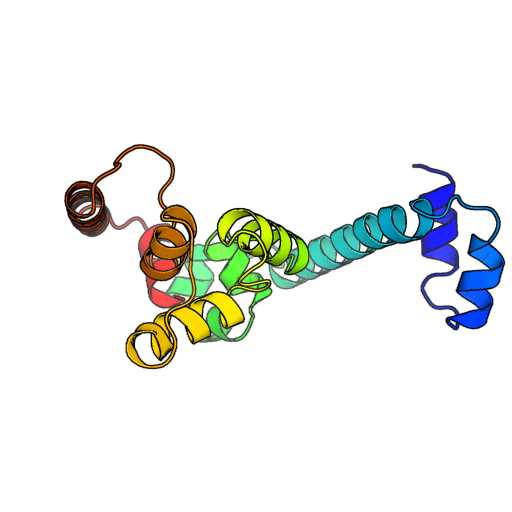 . THR A 1 101 ? -9.422 2.264 -6.338 1.00 83.88 101 THR A C 1
ATOM 811 O O . THR A 1 101 ? -10.640 2.236 -6.546 1.00 83.88 101 THR A O 1
ATOM 814 N N . SER A 1 102 ? -8.898 2.224 -5.112 1.00 77.38 102 SER A N 1
ATOM 815 C CA . SER A 1 102 ? -9.711 2.155 -3.887 1.00 77.38 102 SER A CA 1
ATOM 816 C C . SER A 1 102 ? -10.708 3.315 -3.818 1.00 77.38 102 SER A C 1
ATOM 818 O O . SER A 1 102 ? -11.881 3.100 -3.543 1.00 77.38 102 SER A O 1
ATOM 820 N N . GLN A 1 103 ? -10.290 4.527 -4.207 1.00 80.38 103 GLN A N 1
ATOM 821 C CA . GLN A 1 103 ? -11.190 5.681 -4.275 1.00 80.38 103 GLN A CA 1
ATOM 822 C C . GLN A 1 103 ? -12.341 5.457 -5.263 1.00 80.38 103 GLN A C 1
ATOM 824 O O . GLN A 1 103 ? -13.492 5.644 -4.899 1.00 80.38 103 GLN A O 1
ATOM 829 N N . THR A 1 104 ? -12.057 4.985 -6.484 1.00 85.06 104 THR A N 1
ATOM 830 C CA . THR A 1 104 ? -13.127 4.719 -7.465 1.00 85.06 104 THR A CA 1
ATOM 831 C C . THR A 1 104 ? -14.077 3.613 -7.012 1.00 85.06 104 THR A C 1
ATOM 833 O O . THR A 1 104 ? -15.255 3.651 -7.349 1.00 85.06 104 THR A O 1
ATOM 836 N N . LEU A 1 105 ? -13.580 2.636 -6.245 1.00 83.25 105 LEU A N 1
ATOM 837 C CA . LEU A 1 105 ? -14.413 1.596 -5.649 1.00 83.25 105 LEU A CA 1
ATOM 838 C C . LEU A 1 105 ? -15.346 2.193 -4.587 1.00 83.25 105 LEU A C 1
ATOM 840 O O . LEU A 1 105 ? -16.546 1.939 -4.636 1.00 83.25 105 LEU A O 1
ATOM 844 N N . VAL A 1 106 ? -14.810 3.018 -3.681 1.00 81.69 106 VAL A N 1
ATOM 845 C CA . VAL A 1 106 ? -15.584 3.711 -2.639 1.00 81.69 106 VAL A CA 1
ATOM 846 C C . VAL A 1 106 ? -16.635 4.631 -3.252 1.00 81.69 106 VAL A C 1
ATOM 848 O O . VAL A 1 106 ? -17.795 4.545 -2.863 1.00 81.69 106 VAL A O 1
ATOM 851 N N . ASP A 1 107 ? -16.269 5.448 -4.241 1.00 82.00 107 ASP A N 1
ATOM 852 C CA . ASP A 1 107 ? -17.195 6.371 -4.908 1.00 82.00 107 ASP A CA 1
ATOM 853 C C . ASP A 1 107 ? -18.370 5.609 -5.544 1.00 82.00 107 ASP A C 1
ATOM 855 O O . ASP A 1 107 ? -19.529 5.983 -5.389 1.00 82.00 107 ASP A O 1
ATOM 859 N N . TYR A 1 108 ? -18.095 4.487 -6.220 1.00 84.19 108 TYR A N 1
ATOM 860 C CA . TYR A 1 108 ? -19.142 3.674 -6.848 1.00 84.19 108 TYR A CA 1
ATOM 861 C C . TYR A 1 108 ? -20.029 2.933 -5.847 1.00 84.19 108 TYR A C 1
ATOM 863 O O . TYR A 1 108 ? -21.190 2.672 -6.155 1.00 84.19 108 TYR A O 1
ATOM 871 N N . ILE A 1 109 ? -19.503 2.586 -4.674 1.00 79.38 109 ILE A N 1
ATOM 872 C CA . ILE A 1 109 ? -20.288 1.990 -3.590 1.00 79.38 109 ILE A CA 1
ATOM 873 C C . ILE A 1 109 ? -21.148 3.055 -2.901 1.00 79.38 109 ILE A C 1
ATOM 875 O O . ILE A 1 109 ? -22.316 2.796 -2.625 1.00 79.38 109 ILE A O 1
ATOM 879 N N . ALA A 1 110 ? -20.610 4.256 -2.680 1.00 78.81 110 ALA A N 1
ATOM 880 C CA . ALA A 1 110 ? -21.347 5.382 -2.112 1.00 78.81 110 ALA A CA 1
ATOM 881 C C . ALA A 1 110 ? -22.518 5.821 -3.010 1.00 78.81 110 ALA A C 1
ATOM 883 O O . ALA A 1 110 ? -23.591 6.148 -2.509 1.00 78.81 110 ALA A O 1
ATOM 884 N N . ASP A 1 111 ? -22.339 5.756 -4.332 1.00 81.75 111 ASP A N 1
ATOM 885 C CA . ASP A 1 111 ? -23.363 6.092 -5.328 1.00 81.75 111 ASP A CA 1
ATOM 886 C C . ASP A 1 111 ? -24.217 4.884 -5.773 1.00 81.75 111 ASP A C 1
ATOM 888 O O . ASP A 1 111 ? -24.881 4.947 -6.817 1.00 81.75 111 ASP A O 1
ATOM 892 N N . PHE A 1 112 ? -24.221 3.777 -5.016 1.00 77.50 112 PHE A N 1
ATOM 893 C CA . PHE A 1 112 ? -24.913 2.541 -5.409 1.00 77.50 112 PHE A CA 1
ATOM 894 C C . PHE A 1 112 ? -26.391 2.765 -5.760 1.00 77.50 112 PHE A C 1
ATOM 896 O O . PHE A 1 112 ? -26.861 2.260 -6.783 1.00 77.50 112 PHE A O 1
ATOM 903 N N . ASP A 1 113 ? -27.090 3.584 -4.970 1.00 75.94 113 ASP A N 1
ATOM 904 C CA . ASP A 1 113 ? -28.514 3.885 -5.161 1.00 75.94 113 ASP A CA 1
ATOM 905 C C . ASP A 1 113 ? -28.794 4.674 -6.451 1.00 75.94 113 ASP A C 1
ATOM 907 O O . ASP A 1 113 ? -29.903 4.640 -6.983 1.00 75.94 113 ASP A O 1
ATOM 911 N N . GLN A 1 114 ? -27.794 5.386 -6.981 1.00 77.62 114 GLN A N 1
ATOM 912 C CA . GLN A 1 114 ? -27.937 6.221 -8.176 1.00 77.62 114 GLN A CA 1
ATOM 913 C C . GLN A 1 114 ? -27.521 5.485 -9.450 1.00 77.62 114 GLN A C 1
ATOM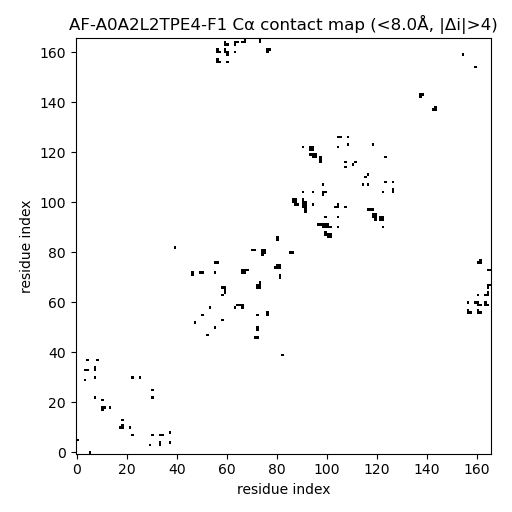 915 O O . GLN A 1 114 ? -28.112 5.690 -10.514 1.00 77.62 114 GLN A O 1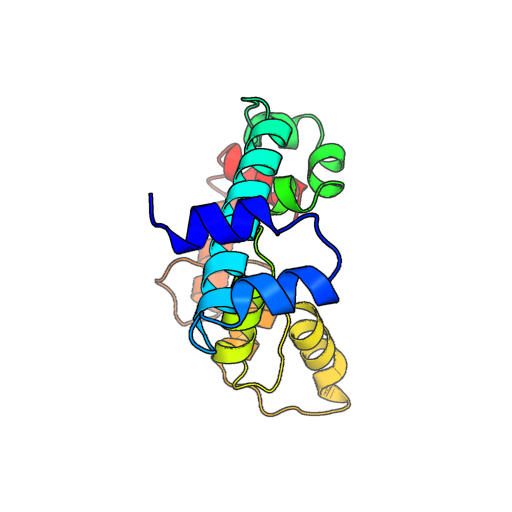
ATOM 920 N N . LYS A 1 115 ? -26.466 4.664 -9.374 1.00 75.38 115 LYS A N 1
ATOM 921 C CA . LYS A 1 115 ? -25.896 3.944 -10.519 1.00 75.38 115 LYS A CA 1
ATOM 922 C C . LYS A 1 115 ? -25.380 2.581 -10.080 1.00 75.38 115 LYS A C 1
ATOM 924 O O . LYS A 1 115 ? -24.198 2.423 -9.782 1.00 75.38 115 LYS A O 1
ATOM 929 N N . ALA A 1 116 ? -26.248 1.574 -10.144 1.00 68.50 116 ALA A N 1
ATOM 930 C CA . ALA A 1 116 ? -25.855 0.197 -9.882 1.00 68.50 116 ALA A CA 1
ATOM 931 C C . ALA A 1 116 ? -24.748 -0.249 -10.858 1.00 68.50 116 ALA A C 1
ATOM 933 O O . ALA A 1 116 ? -24.956 -0.389 -12.067 1.00 68.50 116 ALA A O 1
ATOM 934 N N . ARG A 1 117 ? -23.546 -0.465 -10.319 1.00 76.06 117 ARG A N 1
ATOM 935 C CA . ARG A 1 117 ? -22.422 -1.092 -11.018 1.00 76.06 117 ARG A CA 1
ATOM 936 C C . ARG A 1 117 ? -22.396 -2.582 -10.659 1.00 76.06 117 ARG A C 1
ATOM 938 O O . ARG A 1 117 ? -22.540 -2.914 -9.482 1.00 76.06 117 ARG A O 1
ATOM 945 N N . PRO A 1 118 ? -22.199 -3.492 -11.628 1.00 78.38 118 PRO A N 1
ATOM 946 C CA . PRO A 1 118 ? -22.117 -4.919 -11.345 1.00 78.38 118 PRO A CA 1
ATOM 947 C C . PRO A 1 118 ? -20.754 -5.248 -10.727 1.00 78.38 118 PRO A C 1
ATOM 949 O O . PRO A 1 118 ? -19.818 -5.637 -11.422 1.00 78.38 118 PRO A O 1
ATOM 952 N N . PHE A 1 119 ? -20.628 -5.065 -9.416 1.00 80.88 119 PHE A N 1
ATOM 953 C CA . PHE A 1 119 ? -19.443 -5.485 -8.681 1.00 80.88 119 PHE A CA 1
ATOM 954 C C . PHE A 1 119 ? -19.539 -6.954 -8.254 1.00 80.88 119 PHE A C 1
ATOM 956 O O . PHE A 1 119 ? -20.591 -7.382 -7.765 1.00 80.88 119 PHE A O 1
ATOM 963 N N . PRO A 1 120 ? -18.443 -7.726 -8.374 1.00 81.81 120 PRO A N 1
ATOM 964 C CA . PRO A 1 120 ? -18.325 -9.023 -7.721 1.00 81.81 120 PRO A CA 1
ATOM 965 C C . PRO A 1 120 ? -18.528 -8.905 -6.206 1.00 81.81 120 PRO A C 1
ATOM 967 O O . PRO A 1 120 ? -18.188 -7.885 -5.604 1.00 81.81 120 PRO A O 1
ATOM 970 N N . LEU A 1 121 ? -19.017 -9.974 -5.572 1.00 79.56 121 LEU A N 1
ATOM 971 C CA . LEU A 1 121 ? -19.221 -10.026 -4.118 1.00 79.56 121 LEU A CA 1
ATOM 972 C C . LEU A 1 121 ? -17.955 -9.635 -3.340 1.00 79.56 121 LEU A C 1
ATOM 974 O O . LEU A 1 121 ? -18.042 -8.962 -2.320 1.00 79.56 121 LEU A O 1
ATOM 978 N N . ASP A 1 122 ? -16.777 -10.016 -3.829 1.00 75.88 122 ASP A N 1
ATOM 979 C CA . ASP A 1 122 ? -15.515 -9.693 -3.163 1.00 75.88 122 ASP A CA 1
ATOM 980 C C . ASP A 1 122 ? -15.152 -8.202 -3.250 1.00 75.88 122 ASP A C 1
ATOM 982 O O . ASP A 1 122 ? -14.490 -7.695 -2.350 1.00 75.88 122 ASP A O 1
ATOM 986 N N . ALA A 1 123 ? -15.633 -7.469 -4.261 1.00 76.31 123 ALA A N 1
ATOM 987 C CA . ALA A 1 123 ? -15.477 -6.013 -4.330 1.00 76.31 123 ALA A CA 1
ATOM 988 C C . ALA A 1 123 ? -16.428 -5.298 -3.365 1.00 76.31 123 ALA A C 1
ATOM 990 O O . ALA A 1 123 ? -16.032 -4.326 -2.726 1.00 76.31 123 ALA A O 1
ATOM 991 N N . TRP A 1 124 ? -17.645 -5.826 -3.194 1.00 74.69 124 TRP A N 1
ATOM 992 C CA . TRP A 1 124 ? -18.553 -5.379 -2.136 1.00 74.69 124 TRP A CA 1
ATOM 993 C C . TRP A 1 124 ? -17.943 -5.608 -0.759 1.00 74.69 124 TRP A C 1
ATOM 995 O O . TRP A 1 124 ? -17.869 -4.673 0.032 1.00 74.69 124 TRP A O 1
ATOM 1005 N N . LYS A 1 125 ? -17.427 -6.817 -0.497 1.00 74.44 125 LYS A N 1
ATOM 1006 C CA . LYS A 1 125 ? -16.684 -7.098 0.736 1.00 74.44 125 LYS A CA 1
ATOM 1007 C C . LYS A 1 125 ? -15.532 -6.121 0.897 1.00 74.44 125 LYS A C 1
ATOM 100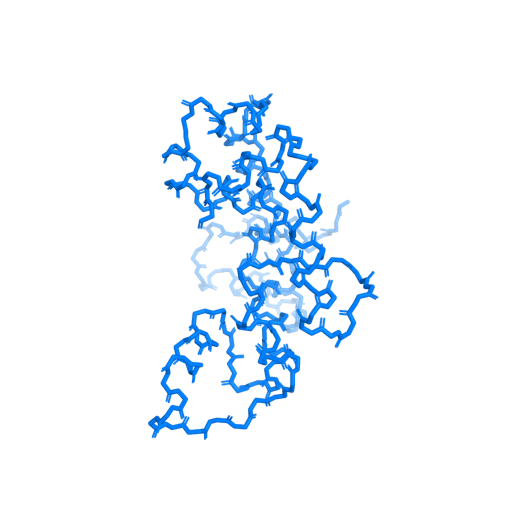9 O O . LYS A 1 125 ? -15.420 -5.551 1.960 1.00 74.44 125 LYS A O 1
ATOM 1014 N N . LEU A 1 126 ? -14.723 -5.869 -0.132 1.00 69.75 126 LEU A N 1
ATOM 1015 C CA . LEU A 1 126 ? -13.606 -4.932 -0.027 1.00 69.75 126 LEU A CA 1
ATOM 1016 C C . LEU A 1 126 ? -14.061 -3.509 0.317 1.00 69.75 126 LEU A C 1
ATOM 1018 O O . LEU A 1 126 ? -13.452 -2.903 1.180 1.00 69.75 126 LEU A O 1
ATOM 1022 N N . GLY A 1 127 ? -15.129 -2.983 -0.284 1.00 64.38 127 GLY A N 1
ATOM 1023 C CA . GLY A 1 127 ? -15.628 -1.649 0.066 1.00 64.38 127 GLY A CA 1
ATOM 1024 C C . GLY A 1 127 ? -16.237 -1.560 1.466 1.00 64.38 127 GLY A C 1
ATOM 1025 O O . GLY A 1 127 ? -15.996 -0.588 2.176 1.00 64.38 127 GLY A O 1
ATOM 1026 N N . TYR A 1 128 ? -16.965 -2.592 1.901 1.00 63.28 128 TYR A N 1
ATOM 1027 C CA . TYR A 1 128 ? -17.472 -2.685 3.275 1.00 63.28 128 TYR A CA 1
ATOM 1028 C C . TYR A 1 128 ? -16.348 -2.947 4.298 1.00 63.28 128 TYR A C 1
ATOM 1030 O O . TYR A 1 128 ? -16.407 -2.468 5.429 1.00 63.28 128 TYR A O 1
ATOM 1038 N N . CYS A 1 129 ? -15.306 -3.680 3.898 1.00 59.25 129 CYS A N 1
ATOM 1039 C CA . CYS A 1 129 ? -14.167 -4.094 4.716 1.00 59.25 129 CYS A CA 1
ATOM 1040 C C . CYS A 1 129 ? -12.923 -3.217 4.524 1.00 59.25 129 CYS A C 1
ATOM 1042 O O . CYS A 1 129 ? -11.918 -3.480 5.171 1.00 59.25 129 CYS A O 1
ATOM 1044 N N . ASP A 1 130 ? -12.934 -2.138 3.739 1.00 53.81 130 ASP A N 1
ATOM 1045 C CA . ASP A 1 130 ? -11.819 -1.172 3.745 1.00 53.81 130 ASP A CA 1
ATOM 1046 C C . ASP A 1 130 ? -11.738 -0.438 5.107 1.00 53.81 130 ASP A C 1
ATOM 1048 O O . ASP A 1 130 ? -10.753 0.232 5.426 1.00 53.81 130 ASP A O 1
ATOM 1052 N N . LEU A 1 131 ? -12.735 -0.680 5.973 1.00 49.72 131 LEU A N 1
ATOM 1053 C CA . LEU A 1 131 ? -12.738 -0.437 7.414 1.00 49.72 131 LEU A CA 1
ATOM 1054 C C . LEU A 1 131 ? -11.986 -1.518 8.240 1.00 49.72 131 LEU A C 1
ATOM 1056 O O . LEU A 1 131 ? -11.456 -1.193 9.301 1.00 49.72 131 LEU A O 1
ATOM 1060 N N . TYR A 1 132 ? -11.812 -2.763 7.776 1.00 41.62 132 TYR A N 1
ATOM 1061 C CA . TYR A 1 132 ? -11.099 -3.864 8.457 1.00 41.62 132 TYR A CA 1
ATOM 1062 C C . TYR A 1 132 ? -10.493 -4.909 7.492 1.00 41.62 132 TYR A C 1
ATOM 1064 O O . TYR A 1 132 ? -11.209 -5.690 6.874 1.00 41.62 132 TYR A O 1
ATOM 1072 N N . TYR A 1 133 ? -9.154 -4.988 7.421 1.00 41.69 133 TYR A N 1
ATOM 1073 C CA . TYR A 1 133 ? -8.468 -6.143 6.821 1.00 41.69 133 TYR A CA 1
ATOM 1074 C C . TYR A 1 133 ? -8.666 -7.367 7.723 1.00 41.69 133 TYR A C 1
ATOM 1076 O O . TYR A 1 133 ? -8.330 -7.307 8.906 1.00 41.69 133 TYR A O 1
ATOM 1084 N N . ILE A 1 134 ? -9.184 -8.459 7.164 1.00 41.78 134 ILE A N 1
ATOM 1085 C CA . ILE A 1 134 ? -9.381 -9.735 7.858 1.00 41.78 134 ILE A CA 1
ATOM 1086 C C . ILE A 1 134 ? -8.512 -10.770 7.158 1.00 41.78 134 ILE A C 1
ATOM 1088 O O . ILE A 1 134 ? -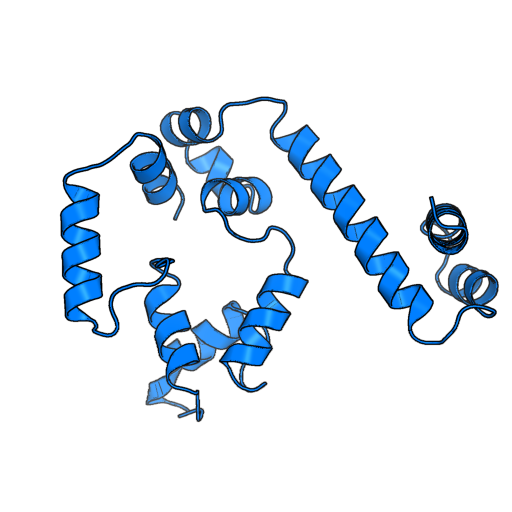8.726 -11.076 5.984 1.00 41.78 134 ILE A O 1
ATOM 1092 N N . ASP A 1 135 ? -7.518 -11.284 7.880 1.00 34.81 135 ASP A N 1
ATOM 1093 C CA . ASP A 1 135 ? -6.795 -12.481 7.460 1.00 34.81 135 ASP A CA 1
ATOM 1094 C C . ASP A 1 135 ? -7.705 -13.705 7.659 1.00 34.81 135 ASP A C 1
ATOM 1096 O O . ASP A 1 135 ? -8.497 -13.752 8.600 1.00 34.81 135 ASP A O 1
ATOM 1100 N N . GLY A 1 136 ? -7.663 -14.642 6.714 1.00 44.94 136 GLY A N 1
ATOM 1101 C CA . GLY A 1 136 ? -8.752 -15.575 6.415 1.00 44.94 136 GLY A CA 1
ATOM 1102 C C . GLY A 1 136 ? -9.362 -16.321 7.612 1.00 44.94 136 GLY A C 1
ATOM 1103 O O . GLY A 1 136 ? -8.652 -16.891 8.436 1.00 44.94 136 GLY A O 1
ATOM 1104 N N . GLY A 1 137 ? -10.700 -16.409 7.649 1.00 39.97 137 GLY A N 1
ATOM 1105 C CA . GLY A 1 137 ? -11.375 -17.341 8.560 1.00 39.97 137 GLY A CA 1
ATOM 1106 C C . GLY A 1 137 ? -12.899 -17.264 8.688 1.00 39.97 137 GLY A C 1
ATOM 1107 O O . GLY A 1 137 ? -13.512 -18.299 8.934 1.00 39.97 137 GLY A O 1
ATOM 1108 N N . SER A 1 138 ? -13.550 -16.112 8.500 1.00 48.12 138 SER A N 1
ATOM 1109 C CA . SER A 1 138 ? -15.010 -16.005 8.688 1.00 48.12 138 SER A CA 1
ATOM 1110 C C . SER A 1 138 ? -15.710 -15.460 7.440 1.00 48.12 138 SER A C 1
ATOM 1112 O O . SER A 1 138 ? -15.540 -14.316 7.036 1.00 48.12 138 SER A O 1
ATOM 1114 N N . ALA A 1 139 ? -16.503 -16.313 6.787 1.00 59.22 139 ALA A N 1
ATOM 1115 C CA . ALA A 1 139 ? -17.217 -15.979 5.551 1.00 59.22 139 ALA A CA 1
ATOM 1116 C C . ALA A 1 139 ? -18.553 -15.239 5.777 1.00 59.22 139 ALA A C 1
ATOM 1118 O O . ALA A 1 139 ? -19.261 -14.957 4.810 1.00 59.22 139 ALA A O 1
ATOM 1119 N N . THR A 1 140 ? -18.918 -14.933 7.026 1.00 62.56 140 THR A N 1
ATOM 1120 C CA . THR A 1 140 ? -20.188 -14.284 7.382 1.00 62.56 140 THR A CA 1
ATOM 1121 C C . THR A 1 140 ? -19.951 -12.935 8.059 1.00 62.56 140 THR A C 1
ATOM 1123 O O . THR A 1 140 ? -19.072 -12.807 8.906 1.00 62.56 140 THR A O 1
ATOM 1126 N N . LEU A 1 141 ? -20.767 -11.932 7.709 1.00 54.53 141 LEU A N 1
ATOM 1127 C CA . LEU A 1 141 ? -20.769 -10.586 8.313 1.00 54.53 141 LEU A CA 1
ATOM 1128 C C . LEU A 1 141 ? -20.847 -10.619 9.849 1.00 54.53 141 LEU A C 1
ATOM 1130 O O . LEU A 1 141 ? -20.212 -9.819 10.522 1.00 54.53 141 LEU A O 1
ATOM 1134 N N . GLU A 1 142 ? -21.578 -11.584 10.396 1.00 59.16 142 GLU A N 1
ATOM 1135 C CA . GLU A 1 142 ? -21.691 -11.823 11.836 1.00 59.16 142 GLU A CA 1
ATOM 1136 C C . GLU A 1 142 ? -20.380 -12.348 12.441 1.00 59.16 142 GLU A C 1
ATOM 1138 O O . GLU A 1 142 ? -19.911 -11.839 13.451 1.00 59.16 142 GLU A O 1
ATOM 1143 N N . GLY A 1 143 ? -19.703 -13.289 11.774 1.00 62.06 143 GLY A N 1
ATOM 1144 C CA . GLY A 1 143 ? -18.381 -13.755 12.201 1.00 62.06 143 GLY A CA 1
ATOM 1145 C C . GLY A 1 143 ? -17.293 -12.684 12.085 1.00 62.06 143 GLY A C 1
ATOM 1146 O O . GLY A 1 143 ? -16.284 -12.762 12.784 1.00 62.06 143 GLY A O 1
ATOM 1147 N N . ILE A 1 144 ? -17.492 -11.692 11.214 1.00 59.28 144 ILE A N 1
ATOM 1148 C CA . ILE A 1 144 ? -16.661 -10.487 11.123 1.00 59.28 144 ILE A CA 1
ATOM 1149 C C . ILE A 1 144 ? -16.934 -9.566 12.319 1.00 59.28 144 ILE A C 1
ATOM 1151 O O . ILE A 1 144 ? -15.996 -9.166 13.000 1.00 59.28 144 ILE A O 1
ATOM 1155 N N . TYR A 1 145 ? -18.205 -9.288 12.614 1.00 55.06 145 TYR A N 1
ATOM 1156 C CA . TYR A 1 145 ? -18.623 -8.452 13.743 1.00 55.06 145 TYR A CA 1
ATOM 1157 C C . TYR A 1 145 ? -18.149 -9.006 15.098 1.00 55.06 145 TYR A C 1
ATOM 1159 O O . TYR A 1 145 ? -17.549 -8.286 15.891 1.00 55.06 145 TYR A O 1
ATOM 1167 N N . GLU A 1 146 ? -18.309 -10.309 15.322 1.00 58.81 146 GLU A N 1
ATOM 1168 C CA . GLU A 1 146 ? -17.854 -10.995 16.538 1.00 58.81 146 GLU A CA 1
ATOM 1169 C C . GLU A 1 146 ? -16.322 -11.059 16.655 1.00 58.81 146 GLU A C 1
ATOM 1171 O O . GLU A 1 146 ? -15.764 -11.038 17.751 1.00 58.81 146 GLU A O 1
ATOM 1176 N N . ALA A 1 147 ? -15.599 -11.135 15.532 1.00 58.81 147 ALA A N 1
ATOM 1177 C CA . ALA A 1 147 ? -14.143 -11.012 15.548 1.00 58.81 147 ALA A CA 1
ATOM 1178 C C . ALA A 1 147 ? -13.704 -9.589 15.931 1.00 58.81 147 ALA A C 1
ATOM 1180 O O . ALA A 1 147 ? -12.788 -9.450 16.737 1.00 58.81 147 ALA A O 1
ATOM 1181 N N . CYS A 1 148 ? -14.389 -8.557 15.427 1.00 53.38 148 CYS A N 1
ATOM 1182 C CA . CYS A 1 148 ? -14.148 -7.168 15.823 1.00 53.38 148 CYS A CA 1
ATOM 1183 C C . CYS A 1 148 ? -14.403 -6.940 17.324 1.00 53.38 148 CYS A C 1
ATOM 1185 O O . CYS A 1 148 ? -13.561 -6.339 17.985 1.00 53.38 148 CYS A O 1
ATOM 1187 N N . LEU A 1 149 ? -15.495 -7.480 17.875 1.00 54.03 149 LEU A N 1
ATOM 1188 C CA . LEU A 1 149 ? -15.804 -7.416 19.313 1.00 54.03 149 LEU A CA 1
ATOM 1189 C C . LEU A 1 149 ? -14.736 -8.101 20.185 1.00 54.03 149 LEU A C 1
ATOM 1191 O O . LEU A 1 149 ? -14.353 -7.578 21.227 1.00 54.03 149 LEU A O 1
ATOM 1195 N N . ARG A 1 150 ? -14.197 -9.247 19.751 1.00 55.06 150 ARG A N 1
ATOM 1196 C CA . ARG A 1 150 ? -13.114 -9.937 20.478 1.00 55.06 150 ARG A CA 1
ATOM 1197 C C . ARG A 1 150 ? -11.767 -9.211 20.397 1.00 55.06 150 ARG A C 1
ATOM 1199 O O . ARG A 1 150 ? -10.999 -9.253 21.356 1.00 55.06 150 ARG A O 1
ATOM 1206 N N . ASP A 1 151 ? -11.475 -8.543 19.281 1.00 51.94 151 ASP A N 1
ATOM 1207 C CA . ASP A 1 151 ? -10.278 -7.701 19.139 1.00 51.94 151 ASP A CA 1
ATOM 1208 C C . ASP A 1 151 ? -10.358 -6.432 20.016 1.00 51.94 151 ASP A C 1
ATOM 1210 O O . ASP A 1 151 ? -9.333 -5.989 20.544 1.00 51.94 151 ASP A O 1
ATOM 1214 N N . GLU A 1 152 ? -11.558 -5.880 20.247 1.00 53.84 152 GLU A N 1
ATOM 1215 C CA . GLU A 1 152 ? -11.792 -4.784 21.206 1.00 53.84 152 GLU A CA 1
ATOM 1216 C C . GLU A 1 152 ? -11.457 -5.184 22.658 1.00 53.84 152 GLU A C 1
ATOM 1218 O O . GLU A 1 152 ? -10.943 -4.363 23.424 1.00 53.84 152 GLU A O 1
ATOM 1223 N N . GLU A 1 153 ? -11.646 -6.453 23.031 1.00 51.62 153 GLU A N 1
ATOM 1224 C CA . GLU A 1 153 ? -11.305 -6.986 24.360 1.00 51.62 153 GLU A CA 1
ATOM 1225 C C . GLU A 1 153 ? -9.798 -7.292 24.536 1.00 51.62 153 GLU A C 1
ATOM 1227 O O . GLU A 1 153 ? -9.296 -7.334 25.663 1.00 51.62 153 GLU A O 1
ATOM 1232 N N . LEU A 1 154 ? -9.037 -7.438 23.440 1.00 53.97 154 LEU A N 1
ATOM 1233 C CA . LEU A 1 154 ? -7.600 -7.777 23.410 1.00 53.97 154 LEU A CA 1
ATOM 1234 C C . LEU A 1 154 ? -6.735 -6.659 22.800 1.00 53.97 154 LEU A C 1
ATOM 1236 O O . LEU A 1 154 ? -5.772 -6.911 22.071 1.00 53.97 154 LEU A O 1
ATOM 1240 N N . GLN A 1 155 ? -7.049 -5.402 23.115 1.00 64.31 155 GLN A N 1
ATOM 1241 C CA . GLN A 1 155 ? -6.399 -4.210 22.559 1.00 64.31 155 GLN A CA 1
ATOM 1242 C C . GLN A 1 155 ? -4.898 -4.112 22.903 1.00 64.31 155 GLN A C 1
ATOM 1244 O O . GLN A 1 155 ? -4.487 -3.408 23.837 1.00 64.31 155 GLN A O 1
ATOM 1249 N N . THR A 1 156 ? -4.065 -4.795 22.111 1.00 77.69 156 THR A N 1
ATOM 1250 C CA . THR A 1 156 ? -2.608 -4.624 22.080 1.00 77.69 156 THR A CA 1
ATOM 1251 C C . THR A 1 156 ? -2.255 -3.171 21.727 1.00 77.69 156 THR A C 1
ATOM 1253 O O . THR A 1 156 ? -3.027 -2.496 21.040 1.00 77.69 156 THR A O 1
ATOM 1256 N N . PRO A 1 157 ? -1.078 -2.655 22.128 1.00 78.25 157 PRO A N 1
ATOM 1257 C CA . PRO A 1 157 ? -0.650 -1.306 21.749 1.00 78.25 157 PRO A CA 1
ATOM 1258 C C . PRO A 1 157 ? -0.693 -1.056 20.233 1.00 78.25 157 PRO A C 1
ATOM 1260 O O . PRO A 1 157 ? -1.039 0.040 19.799 1.00 78.25 157 PRO A O 1
ATOM 1263 N N . ALA A 1 158 ? -0.40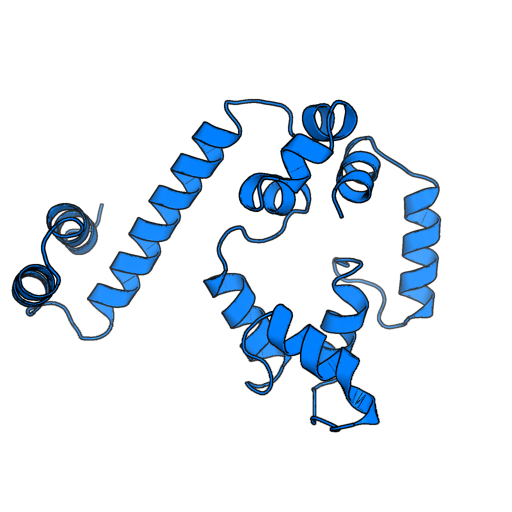5 -2.084 19.426 1.00 77.88 158 ALA A N 1
ATOM 1264 C CA . ALA A 1 158 ? -0.480 -2.018 17.971 1.00 77.88 158 ALA A CA 1
ATOM 1265 C C . ALA A 1 158 ? -1.921 -1.882 17.451 1.00 77.88 158 ALA A C 1
ATOM 1267 O O . ALA A 1 158 ? -2.148 -1.116 16.517 1.00 77.88 158 ALA A O 1
ATOM 1268 N N . ALA A 1 159 ? -2.890 -2.578 18.055 1.00 77.12 159 ALA A N 1
ATOM 1269 C CA . ALA A 1 159 ? -4.305 -2.448 17.700 1.00 77.12 159 ALA A CA 1
ATOM 1270 C C . ALA A 1 159 ? -4.813 -1.022 17.974 1.00 77.12 159 ALA A C 1
ATOM 1272 O O . ALA A 1 159 ? -5.299 -0.362 17.054 1.00 77.12 159 ALA A O 1
ATOM 1273 N N . ARG A 1 160 ? -4.541 -0.490 19.174 1.00 75.75 160 ARG A N 1
ATOM 1274 C CA . ARG A 1 160 ? -4.895 0.892 19.553 1.00 75.75 160 ARG A CA 1
ATOM 1275 C C . ARG A 1 160 ? -4.252 1.923 18.631 1.00 75.75 160 ARG A C 1
ATOM 1277 O O . ARG A 1 160 ? -4.896 2.866 18.185 1.00 75.75 160 ARG A O 1
ATOM 1284 N N . ALA A 1 161 ? -2.970 1.739 18.318 1.00 80.00 161 ALA A N 1
ATOM 1285 C CA . ALA A 1 161 ? -2.245 2.617 17.407 1.00 80.00 161 ALA A CA 1
ATOM 1286 C C . ALA A 1 161 ? -2.868 2.644 16.003 1.00 80.00 161 ALA A C 1
ATOM 1288 O O . ALA A 1 161 ? -2.959 3.711 15.402 1.00 80.00 161 ALA A O 1
ATOM 1289 N N . ARG A 1 162 ? -3.301 1.487 15.483 1.00 81.00 162 ARG A N 1
ATOM 1290 C CA . ARG A 1 162 ? -3.970 1.380 14.176 1.00 81.00 162 ARG A CA 1
ATOM 1291 C C . ARG A 1 162 ? -5.346 2.037 14.178 1.00 81.00 162 ARG A C 1
ATOM 1293 O O . ARG A 1 162 ? -5.702 2.671 13.192 1.00 81.00 162 ARG A O 1
ATOM 1300 N N . GLU A 1 163 ? -6.093 1.903 15.268 1.00 79.62 163 GLU A N 1
ATOM 1301 C CA . GLU A 1 163 ? -7.399 2.540 15.440 1.00 79.62 163 GLU A CA 1
ATOM 1302 C C . GLU A 1 163 ? -7.295 4.071 15.440 1.00 79.62 163 GLU A C 1
ATOM 1304 O O . GLU A 1 163 ? -8.022 4.732 14.708 1.00 79.62 163 GLU A O 1
ATOM 1309 N N . LEU A 1 164 ? -6.314 4.638 16.151 1.00 76.56 164 LEU A N 1
ATOM 1310 C CA . LEU A 1 164 ? -6.103 6.091 16.224 1.00 76.56 164 LEU A CA 1
ATOM 1311 C C . LEU A 1 164 ? -5.754 6.759 14.884 1.00 76.56 164 LEU A C 1
ATOM 1313 O O . LEU A 1 164 ? -5.869 7.979 14.768 1.00 76.56 164 LEU A O 1
ATOM 1317 N N . VAL A 1 165 ? -5.256 5.999 13.903 1.00 76.38 165 VAL A N 1
ATOM 1318 C CA . VAL A 1 165 ? -4.791 6.540 12.613 1.00 76.38 165 VAL A CA 1
ATOM 1319 C C . VAL A 1 165 ? -5.669 6.151 11.424 1.00 76.38 165 VAL A C 1
ATOM 1321 O O . VAL A 1 165 ? -5.375 6.588 10.302 1.00 76.38 165 VAL A O 1
ATOM 1324 N N . ARG A 1 166 ? -6.677 5.296 11.640 1.00 72.62 166 ARG A N 1
ATOM 1325 C CA . ARG A 1 166 ? -7.648 4.886 10.616 1.00 72.62 166 ARG A CA 1
ATOM 1326 C C . ARG A 1 166 ? -8.396 6.102 10.088 1.00 72.62 166 ARG A C 1
ATOM 1328 O O . ARG A 1 166 ? -8.384 6.245 8.842 1.00 72.62 166 ARG A O 1
#